Protein AF-A0A6A6DPP9-F1 (afdb_monomer_lite)

Secondary structure (DSSP, 8-state):
--HHHHHHHHHHHHHHHHHSS---TTHHHHHHHHHHHHHHHHHHHHHHHHHHHHTSTT--HHHHHHHHHHHHHHHHHHT-HHHHHHHHHHHHHHHHHHTT-

Foldseek 3Di:
DQLLLVLLVVLLVLLVVVVPDDDDPPVVVVVVVVSVVSSVVSNVRSVVSVVVLVPDPPRDLVSLLSSLVSQLSNCVSVVNNVVNVVSVVVNVVSVVVVVVD

Radius of gyration: 15.42 Å; chains: 1; bounding box: 46×24×43 Å

pLDDT: mean 87.7, std 13.45, range [53.59, 98.06]

Structure (mmCIF, N/CA/C/O backbone):
data_AF-A0A6A6DPP9-F1
#
_entry.id   AF-A0A6A6DPP9-F1
#
loop_
_atom_site.group_PDB
_atom_site.id
_atom_site.type_symbol
_atom_site.label_atom_id
_atom_site.label_alt_id
_atom_site.label_comp_id
_atom_site.label_asym_id
_atom_site.label_entity_id
_atom_site.label_seq_id
_atom_site.pdbx_PDB_ins_code
_atom_site.Cartn_x
_atom_site.Cartn_y
_atom_site.Cartn_z
_atom_site.occupancy
_atom_site.B_iso_or_equiv
_atom_site.auth_seq_id
_atom_site.auth_comp_id
_atom_site.auth_asym_id
_atom_site.auth_atom_id
_atom_site.pdbx_PDB_model_num
ATOM 1 N N . SER A 1 1 ? -0.470 14.959 8.272 1.00 61.34 1 SER A N 1
ATOM 2 C CA . SER A 1 1 ? -0.306 14.145 7.051 1.00 61.34 1 SER A CA 1
ATOM 3 C C . SER A 1 1 ? -0.161 12.687 7.432 1.00 61.34 1 SER A C 1
ATOM 5 O O . SER A 1 1 ? 0.651 12.398 8.299 1.00 61.34 1 SER A O 1
ATOM 7 N N . GLU A 1 2 ? -0.937 11.787 6.827 1.00 90.50 2 GLU A N 1
ATOM 8 C CA . GLU A 1 2 ? -0.888 10.344 7.114 1.00 90.50 2 GLU A CA 1
ATOM 9 C C . GLU A 1 2 ? 0.302 9.685 6.402 1.00 90.50 2 GLU A C 1
ATOM 11 O O . GLU A 1 2 ? 0.470 9.823 5.186 1.00 90.50 2 GLU A O 1
ATOM 16 N N . LEU A 1 3 ? 1.155 8.982 7.157 1.00 94.19 3 LEU A N 1
ATOM 17 C CA . LEU A 1 3 ? 2.416 8.438 6.636 1.00 94.19 3 LEU A CA 1
ATOM 18 C C . LEU A 1 3 ? 2.178 7.404 5.530 1.00 94.19 3 LEU A C 1
ATOM 20 O O . LEU A 1 3 ? 2.856 7.449 4.505 1.00 94.19 3 LEU A O 1
ATOM 24 N N . CYS A 1 4 ? 1.200 6.511 5.694 1.00 95.38 4 CYS A N 1
ATOM 25 C CA . CYS A 1 4 ? 0.869 5.497 4.689 1.00 95.38 4 CYS A CA 1
ATOM 26 C C . CYS A 1 4 ? 0.556 6.118 3.319 1.00 95.38 4 CYS A C 1
ATOM 28 O O . CYS A 1 4 ? 1.135 5.714 2.310 1.00 95.38 4 CYS A O 1
ATOM 30 N N . VAL A 1 5 ? -0.268 7.167 3.305 1.00 96.75 5 VAL A N 1
ATOM 31 C CA . VAL A 1 5 ? -0.646 7.908 2.097 1.00 96.75 5 VAL A CA 1
ATOM 32 C C . VAL A 1 5 ? 0.575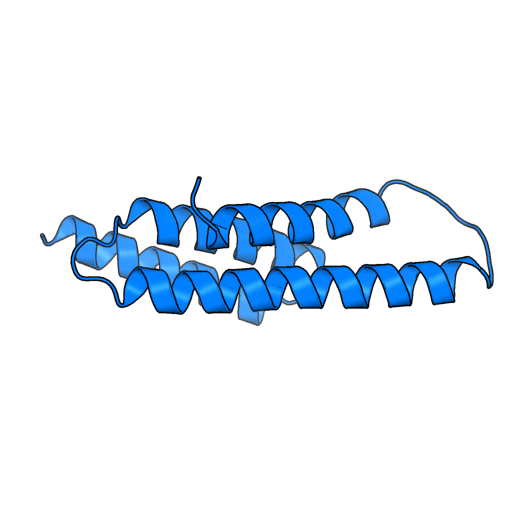 8.578 1.470 1.00 96.75 5 VAL A C 1
ATOM 34 O O . VAL A 1 5 ? 0.777 8.497 0.260 1.00 96.75 5 VAL A O 1
ATOM 37 N N . TRP A 1 6 ? 1.433 9.197 2.284 1.00 97.00 6 TRP A N 1
ATOM 38 C CA . TRP A 1 6 ? 2.618 9.901 1.790 1.00 97.00 6 TRP A CA 1
ATOM 39 C C . TRP A 1 6 ? 3.623 8.958 1.116 1.00 97.00 6 TRP A C 1
ATOM 41 O O . TRP A 1 6 ? 4.084 9.214 0.002 1.00 97.00 6 TRP A O 1
ATOM 51 N N . TYR A 1 7 ? 3.916 7.821 1.750 1.00 97.81 7 TYR A N 1
ATOM 52 C CA . TYR A 1 7 ? 4.792 6.800 1.176 1.00 97.81 7 TYR A CA 1
ATOM 53 C C . TYR A 1 7 ? 4.200 6.182 -0.103 1.00 97.81 7 TYR A C 1
ATOM 55 O O . TYR A 1 7 ? 4.935 5.964 -1.069 1.00 97.81 7 TYR A O 1
ATOM 63 N N . ALA A 1 8 ? 2.882 5.958 -0.152 1.00 97.38 8 ALA A N 1
ATOM 64 C CA . ALA A 1 8 ? 2.209 5.450 -1.346 1.00 97.38 8 ALA A CA 1
ATOM 65 C C . ALA A 1 8 ? 2.279 6.451 -2.513 1.00 97.38 8 ALA A C 1
ATOM 67 O O . ALA A 1 8 ? 2.597 6.065 -3.636 1.00 97.38 8 ALA A O 1
ATOM 68 N N . LEU A 1 9 ? 2.074 7.746 -2.251 1.00 96.38 9 LEU A N 1
ATOM 69 C CA . LEU A 1 9 ? 2.205 8.801 -3.262 1.00 96.38 9 LEU A CA 1
ATOM 70 C C . LEU A 1 9 ? 3.616 8.873 -3.853 1.00 96.38 9 LEU A C 1
ATOM 72 O O . LEU A 1 9 ? 3.769 9.015 -5.066 1.00 96.38 9 LEU A O 1
ATOM 76 N N . ILE A 1 10 ? 4.654 8.732 -3.024 1.00 95.19 10 ILE A N 1
ATOM 77 C CA . ILE A 1 10 ? 6.038 8.697 -3.515 1.00 95.19 1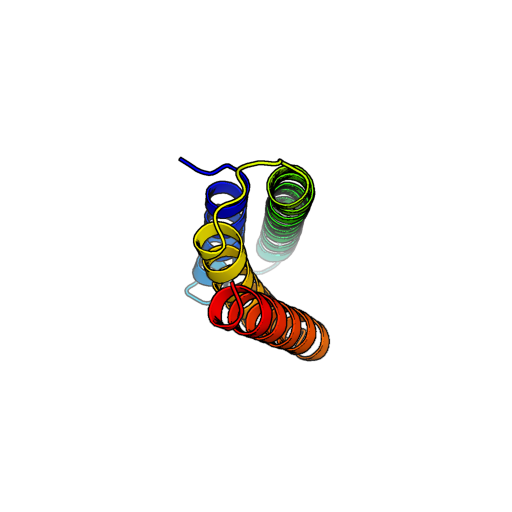0 ILE A CA 1
ATOM 78 C C . ILE A 1 10 ? 6.258 7.484 -4.411 1.00 95.19 10 ILE A C 1
ATOM 80 O O . ILE A 1 10 ? 6.792 7.636 -5.510 1.00 95.19 10 ILE A O 1
ATOM 84 N N . ALA A 1 11 ? 5.826 6.297 -3.975 1.00 94.88 11 ALA A N 1
ATOM 85 C CA . ALA A 1 11 ? 5.931 5.081 -4.776 1.00 94.88 11 ALA A CA 1
ATOM 86 C C . ALA A 1 11 ? 5.227 5.246 -6.134 1.00 94.88 11 ALA A C 1
ATOM 88 O O . ALA A 1 11 ? 5.822 4.967 -7.175 1.00 94.88 11 ALA A O 1
ATOM 89 N N . LEU A 1 12 ? 4.009 5.793 -6.143 1.00 94.31 12 LEU A N 1
ATOM 90 C CA . LEU A 1 12 ? 3.272 6.090 -7.370 1.00 94.31 12 LEU A CA 1
ATOM 91 C C . LEU A 1 12 ? 4.030 7.079 -8.273 1.00 94.31 12 LEU A C 1
ATOM 93 O O . LEU A 1 12 ? 4.133 6.860 -9.480 1.00 94.31 12 LEU A O 1
ATOM 97 N N . GLY A 1 13 ? 4.632 8.122 -7.697 1.00 91.81 13 GLY A N 1
ATOM 98 C CA . GLY A 1 13 ? 5.454 9.092 -8.425 1.00 91.81 13 GLY A CA 1
ATOM 99 C C . GLY A 1 13 ? 6.680 8.480 -9.115 1.00 91.81 13 GLY A C 1
ATOM 100 O O . GLY A 1 13 ? 7.091 8.954 -10.176 1.00 91.81 13 GLY A O 1
ATOM 101 N N . TYR A 1 14 ? 7.253 7.405 -8.565 1.00 88.38 14 TYR A N 1
ATOM 102 C CA . TYR A 1 14 ? 8.327 6.663 -9.234 1.00 88.38 14 TYR A CA 1
ATOM 103 C C . TYR A 1 14 ? 7.831 5.859 -10.450 1.00 88.38 14 TYR A C 1
ATOM 105 O O . TYR A 1 14 ? 8.614 5.674 -11.380 1.00 88.38 14 TYR A O 1
ATOM 113 N N . LEU A 1 15 ? 6.557 5.437 -10.500 1.00 84.62 15 LEU A N 1
ATOM 114 C CA . LEU A 1 15 ? 5.969 4.731 -11.659 1.00 84.62 15 LEU A CA 1
ATOM 115 C C . LEU A 1 15 ? 5.533 5.662 -12.781 1.00 84.62 15 LEU A C 1
ATOM 117 O O . LEU A 1 15 ? 5.651 5.326 -13.957 1.00 84.62 15 LEU A O 1
ATOM 121 N N . THR A 1 16 ? 4.994 6.830 -12.449 1.00 78.38 16 THR A N 1
ATOM 122 C CA . THR A 1 16 ? 4.501 7.759 -13.476 1.00 78.38 16 THR A CA 1
ATOM 123 C C . THR A 1 16 ? 5.653 8.398 -14.252 1.00 78.38 16 THR A C 1
ATOM 125 O O . THR A 1 16 ? 5.550 8.615 -15.460 1.00 78.38 16 THR A O 1
ATOM 128 N N . LYS A 1 17 ? 6.799 8.603 -13.589 1.00 68.94 17 LYS A N 1
ATOM 129 C CA . LYS A 1 17 ? 8.035 9.119 -14.198 1.00 68.94 17 LYS A CA 1
ATOM 130 C C . LYS A 1 17 ? 8.783 8.103 -15.069 1.00 68.94 17 LYS A C 1
ATOM 132 O O . LYS A 1 17 ? 9.668 8.507 -15.817 1.00 68.94 17 LYS A O 1
ATOM 137 N N . THR A 1 18 ? 8.500 6.801 -14.973 1.00 59.06 18 THR A N 1
ATOM 138 C CA . THR A 1 18 ? 9.182 5.781 -15.796 1.00 59.06 18 THR A CA 1
ATOM 139 C C . THR A 1 18 ? 8.513 5.554 -17.148 1.00 59.06 18 THR A C 1
ATOM 141 O O . THR A 1 18 ? 9.215 5.226 -18.098 1.00 59.06 18 THR A O 1
ATOM 144 N N . LYS A 1 19 ? 7.199 5.782 -17.279 1.00 54.34 19 LYS A N 1
ATOM 145 C CA . LYS A 1 19 ? 6.483 5.633 -18.564 1.00 54.34 19 LYS A CA 1
ATOM 146 C C . LYS A 1 19 ? 6.631 6.830 -19.514 1.00 54.34 19 LYS A C 1
ATOM 148 O O . LYS A 1 19 ? 6.367 6.685 -20.700 1.00 54.34 19 LYS A O 1
ATOM 153 N N . THR A 1 20 ? 7.061 7.993 -19.022 1.00 54.12 20 THR A N 1
ATOM 154 C CA . THR A 1 20 ? 7.027 9.267 -19.770 1.00 54.12 20 THR A CA 1
ATOM 155 C C . THR A 1 20 ? 8.360 9.722 -20.375 1.00 54.12 20 THR A C 1
ATOM 157 O O . THR A 1 20 ? 8.387 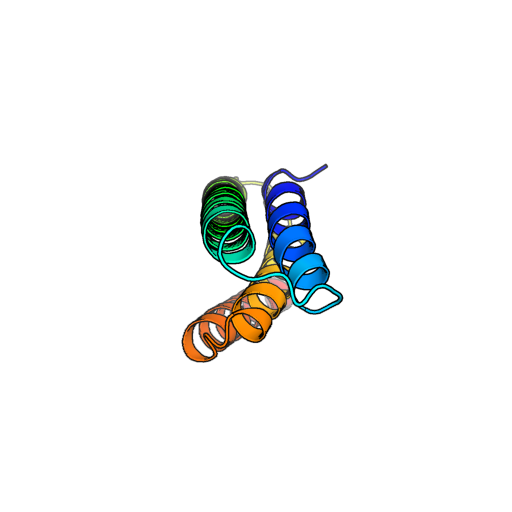10.749 -21.045 1.00 54.12 20 THR A O 1
ATOM 160 N N . GLY A 1 21 ? 9.464 8.974 -20.247 1.00 53.59 21 GLY A N 1
ATOM 161 C CA . GLY A 1 21 ? 10.666 9.326 -21.008 1.00 53.59 21 GLY A CA 1
ATOM 162 C C . GLY A 1 21 ? 11.926 8.513 -20.728 1.00 53.59 21 GLY A C 1
ATOM 163 O O . GLY A 1 21 ? 12.449 8.520 -19.616 1.00 53.59 21 GLY A O 1
ATOM 164 N N . SER A 1 22 ? 12.458 7.915 -21.800 1.00 55.38 22 SER A N 1
ATOM 165 C CA . SER A 1 22 ? 13.867 7.973 -22.237 1.00 55.38 22 SER A CA 1
ATOM 166 C C . SER A 1 22 ? 14.431 6.608 -22.653 1.00 55.38 22 SER A C 1
ATOM 168 O O . SER A 1 22 ? 14.812 5.778 -21.830 1.00 55.38 22 SER A O 1
ATOM 170 N N . LEU A 1 23 ? 14.529 6.438 -23.974 1.00 55.88 23 LEU A N 1
ATOM 171 C CA . LEU A 1 23 ? 15.390 5.487 -24.673 1.00 55.88 23 LEU A CA 1
ATOM 172 C C . LEU A 1 23 ? 16.859 5.888 -24.442 1.00 55.88 23 LEU A C 1
ATOM 174 O O . LEU A 1 23 ? 17.356 6.764 -25.147 1.00 55.88 23 LEU A O 1
ATOM 178 N N . LYS A 1 24 ? 17.552 5.317 -23.447 1.00 55.66 24 LYS A N 1
ATOM 179 C CA . LYS A 1 24 ? 19.028 5.379 -23.356 1.00 55.66 24 LYS A CA 1
ATOM 180 C C . LYS A 1 24 ? 19.607 4.089 -22.781 1.00 55.66 24 LYS A C 1
ATOM 182 O O . LYS A 1 24 ? 19.549 3.860 -21.577 1.00 55.66 24 LYS A O 1
ATOM 187 N N . ASP A 1 25 ? 20.178 3.279 -23.662 1.00 55.62 25 ASP A N 1
ATOM 188 C CA . ASP A 1 25 ? 20.740 1.950 -23.423 1.00 55.62 25 ASP A CA 1
ATOM 189 C C . ASP A 1 25 ? 21.792 1.872 -22.299 1.00 55.62 25 ASP A C 1
ATOM 191 O O . ASP A 1 25 ? 22.482 2.841 -21.974 1.00 55.62 25 ASP A O 1
ATOM 195 N N . ALA A 1 26 ? 21.872 0.682 -21.686 1.00 56.53 26 ALA A N 1
ATOM 196 C CA . ALA A 1 26 ? 22.751 0.226 -20.594 1.00 56.53 26 ALA A CA 1
ATOM 197 C C . ALA A 1 26 ? 22.712 1.023 -19.269 1.00 56.53 26 ALA A C 1
ATOM 199 O O . ALA A 1 26 ? 22.482 0.440 -18.207 1.00 56.53 26 ALA A O 1
ATOM 200 N N . ARG A 1 27 ? 22.854 2.355 -19.297 1.00 58.06 27 ARG A N 1
ATOM 201 C CA . ARG A 1 27 ? 22.716 3.231 -18.116 1.00 58.06 27 ARG A CA 1
ATOM 202 C C . ARG A 1 27 ? 21.254 3.293 -17.633 1.00 58.06 27 ARG A C 1
ATOM 204 O O . ARG A 1 27 ? 21.008 3.490 -16.445 1.00 58.06 27 ARG A O 1
ATOM 211 N N . SER A 1 28 ? 20.298 3.032 -18.534 1.00 63.00 28 SER A N 1
ATOM 212 C CA . SER A 1 28 ? 18.875 2.809 -18.228 1.00 63.00 28 SER A CA 1
ATOM 213 C C . SER A 1 28 ? 18.647 1.650 -17.258 1.00 63.00 28 SER A C 1
ATOM 215 O O . SER A 1 28 ? 17.897 1.824 -16.305 1.00 63.00 28 SER A O 1
ATOM 217 N N . GLY A 1 29 ? 19.314 0.503 -17.435 1.00 66.69 29 GLY A N 1
ATOM 218 C CA . GLY A 1 29 ? 19.032 -0.705 -16.648 1.00 66.69 29 GLY A CA 1
ATOM 219 C C . GLY A 1 29 ? 19.311 -0.527 -15.153 1.00 66.69 29 GLY A C 1
ATOM 220 O O . GLY A 1 29 ? 18.461 -0.824 -14.316 1.00 66.69 29 GLY A O 1
ATOM 221 N N . PHE A 1 30 ? 20.462 0.053 -14.804 1.00 68.50 30 PHE A N 1
ATOM 222 C CA . PHE A 1 30 ? 20.814 0.355 -13.411 1.00 68.50 30 PHE A CA 1
ATOM 223 C C . PHE A 1 30 ? 19.909 1.438 -12.795 1.00 68.50 30 PHE A C 1
ATOM 225 O O . PHE A 1 30 ? 19.495 1.349 -11.635 1.00 68.50 30 PHE A O 1
ATOM 232 N N . VAL A 1 31 ? 19.546 2.460 -13.577 1.00 69.56 31 VAL A N 1
ATOM 233 C CA . VAL A 1 31 ? 18.617 3.514 -13.139 1.00 69.56 31 VAL A CA 1
ATOM 234 C C . VAL A 1 31 ? 17.196 2.962 -12.967 1.00 69.56 31 VAL A C 1
ATOM 236 O O . VAL A 1 31 ? 16.509 3.329 -12.020 1.00 69.56 31 VAL A O 1
ATOM 239 N N . ALA A 1 32 ? 16.754 2.049 -13.827 1.00 74.81 32 ALA A N 1
ATOM 240 C CA . ALA A 1 32 ? 15.468 1.370 -13.716 1.00 74.81 32 ALA A CA 1
ATOM 241 C C . ALA A 1 32 ? 15.428 0.452 -12.486 1.00 74.81 32 ALA A C 1
ATOM 243 O O . ALA A 1 32 ? 14.482 0.531 -11.705 1.00 74.81 32 ALA A O 1
ATOM 244 N N . ALA A 1 33 ? 16.483 -0.334 -12.249 1.00 78.75 33 ALA A N 1
ATOM 245 C CA . ALA A 1 33 ? 16.598 -1.202 -11.078 1.00 78.75 33 ALA A CA 1
ATOM 246 C C . ALA A 1 33 ? 16.636 -0.407 -9.760 1.00 78.75 33 ALA A C 1
ATOM 248 O O . ALA A 1 33 ? 15.952 -0.755 -8.796 1.00 78.75 33 ALA A O 1
ATOM 249 N N . SER A 1 34 ? 17.385 0.701 -9.708 1.00 82.88 34 SER A N 1
ATOM 250 C CA . SER A 1 34 ? 17.420 1.566 -8.519 1.00 82.88 34 SER A CA 1
ATOM 251 C C . SER A 1 34 ? 16.078 2.265 -8.274 1.00 82.88 34 SER A C 1
ATOM 253 O O . SER A 1 34 ? 15.596 2.262 -7.142 1.00 82.88 34 SER A O 1
ATOM 255 N N . LYS A 1 35 ? 15.407 2.767 -9.323 1.00 84.38 35 LYS A N 1
ATOM 256 C CA . LYS A 1 35 ? 14.032 3.293 -9.230 1.00 84.38 35 LYS A CA 1
ATOM 257 C C . LYS A 1 35 ? 13.046 2.232 -8.743 1.00 84.38 35 LYS A C 1
ATOM 259 O O . LYS A 1 35 ? 12.212 2.540 -7.897 1.00 84.38 35 LYS A O 1
ATOM 264 N N . GLN A 1 36 ? 13.159 0.991 -9.218 1.00 87.25 36 GLN A N 1
ATOM 265 C CA . GLN A 1 36 ? 12.318 -0.120 -8.773 1.00 87.25 36 GLN A CA 1
ATOM 266 C C . GLN A 1 36 ? 12.556 -0.458 -7.296 1.00 87.25 36 GLN A C 1
ATOM 268 O O . GLN A 1 36 ? 11.598 -0.650 -6.550 1.00 87.25 36 GLN A O 1
ATOM 273 N N . LYS A 1 37 ? 13.812 -0.465 -6.836 1.00 90.88 37 LYS A N 1
ATOM 274 C CA . LYS A 1 37 ? 14.140 -0.665 -5.417 1.00 90.88 37 LYS A CA 1
ATOM 275 C C . LYS A 1 37 ? 13.536 0.434 -4.542 1.00 90.88 37 LYS A C 1
ATOM 277 O O . LYS A 1 37 ? 12.919 0.133 -3.523 1.00 90.88 37 LYS A O 1
ATOM 282 N N . THR A 1 38 ? 13.677 1.693 -4.952 1.00 92.31 38 THR A N 1
ATOM 283 C CA . THR A 1 38 ? 13.115 2.841 -4.227 1.00 92.31 38 THR A CA 1
ATOM 284 C C . THR A 1 38 ? 11.588 2.800 -4.206 1.00 92.31 38 THR A C 1
ATOM 286 O O . THR A 1 38 ? 10.980 3.000 -3.157 1.00 92.31 38 THR A O 1
ATOM 289 N N . LEU A 1 39 ? 10.959 2.453 -5.330 1.00 93.94 39 LEU A N 1
ATOM 290 C CA . LEU A 1 39 ? 9.522 2.213 -5.405 1.00 93.94 39 LEU A CA 1
ATOM 291 C C . LEU A 1 39 ? 9.063 1.164 -4.388 1.00 93.94 39 LEU A C 1
ATOM 293 O O . LEU A 1 39 ? 8.171 1.444 -3.591 1.00 93.94 39 LEU A O 1
ATOM 297 N N . LEU A 1 40 ? 9.672 -0.025 -4.406 1.00 95.00 40 LEU A N 1
ATOM 298 C CA . LEU A 1 40 ? 9.284 -1.122 -3.518 1.00 95.00 40 LEU A CA 1
ATOM 299 C C . LEU A 1 40 ? 9.513 -0.754 -2.051 1.00 95.00 40 LEU A C 1
ATOM 301 O O . LEU A 1 40 ? 8.700 -1.094 -1.195 1.00 95.00 40 LEU A O 1
ATOM 305 N N . PHE A 1 41 ? 10.581 -0.010 -1.761 1.00 96.94 41 PHE A N 1
ATOM 306 C CA . PHE A 1 41 ? 10.842 0.511 -0.426 1.00 96.94 41 PHE A CA 1
ATOM 307 C C . PHE A 1 41 ? 9.700 1.407 0.071 1.00 96.94 41 PHE A C 1
ATOM 309 O O . PHE A 1 41 ? 9.169 1.173 1.160 1.00 96.94 41 PHE A O 1
ATOM 316 N N . HIS A 1 42 ? 9.291 2.405 -0.719 1.00 97.56 42 HIS A N 1
ATOM 317 C CA . HIS A 1 42 ? 8.211 3.307 -0.320 1.00 97.56 42 HIS A CA 1
ATOM 318 C C . HIS A 1 42 ? 6.851 2.596 -0.286 1.00 97.56 42 HIS A C 1
ATOM 320 O O . HIS A 1 42 ? 6.093 2.804 0.656 1.00 97.56 42 HIS A O 1
ATOM 326 N N . TYR A 1 43 ? 6.573 1.688 -1.224 1.00 97.38 43 TYR A N 1
ATOM 327 C CA . TYR A 1 43 ? 5.362 0.864 -1.205 1.00 97.38 43 TYR A CA 1
ATOM 328 C C . TYR A 1 43 ? 5.261 0.025 0.079 1.00 97.38 43 TYR A C 1
ATOM 330 O O . TYR A 1 43 ? 4.265 0.096 0.796 1.00 97.38 43 TYR A O 1
ATOM 338 N N . ASN A 1 44 ? 6.324 -0.695 0.446 1.00 97.44 44 ASN A N 1
ATOM 339 C CA . ASN A 1 44 ? 6.331 -1.519 1.657 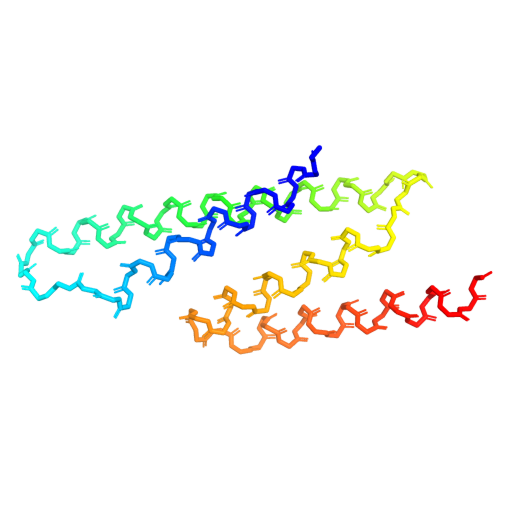1.00 97.44 44 ASN A CA 1
ATOM 340 C C . ASN A 1 44 ? 6.217 -0.677 2.936 1.00 97.44 44 ASN A C 1
ATOM 342 O O . ASN A 1 44 ? 5.556 -1.083 3.892 1.00 97.44 44 ASN A O 1
ATOM 346 N N . LYS A 1 45 ? 6.825 0.518 2.965 1.00 98.06 45 LYS A N 1
ATOM 347 C CA . LYS A 1 45 ? 6.625 1.476 4.064 1.00 98.06 45 LYS A CA 1
ATOM 348 C C . LYS A 1 45 ? 5.168 1.915 4.159 1.00 98.06 45 LYS A C 1
ATOM 350 O O . LYS A 1 45 ? 4.637 1.943 5.266 1.00 98.06 45 LYS A O 1
ATOM 355 N N . ALA A 1 46 ? 4.523 2.208 3.032 1.00 98.06 46 ALA A N 1
ATOM 356 C CA . ALA A 1 46 ? 3.117 2.589 3.001 1.00 98.06 46 ALA A CA 1
ATOM 357 C C . ALA A 1 46 ? 2.216 1.494 3.584 1.00 98.06 46 ALA A C 1
ATOM 359 O O . ALA A 1 46 ? 1.412 1.783 4.467 1.00 98.06 46 ALA A O 1
ATOM 360 N N . VAL A 1 47 ? 2.412 0.239 3.160 1.00 96.69 47 VAL A N 1
ATOM 361 C CA . VAL A 1 47 ? 1.681 -0.922 3.695 1.00 96.69 47 VAL A CA 1
ATOM 362 C C . VAL A 1 47 ? 1.909 -1.061 5.199 1.00 96.69 47 VAL A C 1
ATOM 364 O O . VAL A 1 47 ? 0.948 -1.165 5.955 1.00 96.69 47 VAL A O 1
ATOM 367 N N . LYS A 1 48 ? 3.166 -0.987 5.659 1.00 97.56 48 LYS A N 1
ATOM 368 C CA . LYS A 1 48 ? 3.495 -1.073 7.089 1.00 97.56 48 LYS A CA 1
ATOM 369 C C . LYS A 1 48 ? 2.762 -0.006 7.910 1.00 97.56 48 LYS A C 1
ATOM 371 O O . LYS A 1 48 ? 2.172 -0.330 8.937 1.00 97.56 48 LYS A O 1
ATOM 376 N N . PHE A 1 49 ? 2.810 1.252 7.470 1.00 97.25 49 PHE A N 1
ATOM 377 C CA . PHE A 1 49 ? 2.135 2.343 8.174 1.00 97.25 49 PHE A CA 1
ATOM 378 C C . PHE A 1 49 ? 0.614 2.208 8.124 1.00 97.25 49 PHE A C 1
ATOM 380 O O . PHE A 1 49 ? -0.039 2.548 9.102 1.00 97.25 49 PHE A O 1
ATOM 387 N N . LEU A 1 50 ? 0.045 1.684 7.034 1.00 96.06 50 LEU A N 1
ATOM 388 C CA . LEU A 1 50 ? -1.394 1.450 6.948 1.00 96.06 50 LEU A CA 1
ATOM 389 C C . LEU A 1 50 ? -1.843 0.380 7.948 1.00 96.06 50 LEU A C 1
ATOM 391 O O . LEU A 1 50 ? -2.804 0.600 8.672 1.00 96.06 50 LEU A O 1
ATOM 395 N N . VAL A 1 51 ? -1.131 -0.749 8.020 1.00 95.19 51 VAL A N 1
ATOM 396 C CA . VAL A 1 51 ? -1.436 -1.831 8.974 1.00 95.19 51 VAL A CA 1
ATOM 397 C C . VAL A 1 51 ? -1.384 -1.318 10.412 1.00 95.19 51 VAL A C 1
ATOM 399 O O . VAL A 1 51 ? -2.291 -1.589 11.197 1.00 95.19 51 VAL A O 1
ATOM 402 N N . GLN A 1 52 ? -0.359 -0.529 10.745 1.00 95.00 52 GLN A N 1
ATOM 403 C CA . GLN A 1 52 ? -0.273 0.121 12.049 1.00 95.00 52 GLN A CA 1
ATOM 404 C C . GLN A 1 52 ? -1.479 1.039 12.292 1.00 95.00 52 GLN A C 1
ATOM 406 O O . GLN A 1 52 ? -2.123 0.922 13.327 1.00 95.00 52 GLN A O 1
ATOM 411 N N . ARG A 1 53 ? -1.822 1.892 11.319 1.00 92.81 53 ARG A N 1
ATOM 412 C CA . ARG A 1 53 ? -2.904 2.876 11.439 1.00 92.81 53 ARG A CA 1
ATOM 413 C C . ARG A 1 53 ? -4.283 2.233 11.595 1.00 92.81 53 ARG A C 1
ATOM 415 O O . ARG A 1 53 ? -5.073 2.709 12.396 1.00 92.81 53 ARG A O 1
ATOM 422 N N . ILE A 1 54 ? -4.561 1.143 10.875 1.00 91.06 54 ILE A N 1
ATOM 423 C CA . ILE A 1 54 ? -5.815 0.371 10.990 1.00 91.06 54 ILE A CA 1
ATOM 424 C C . ILE A 1 54 ? -5.939 -0.305 12.364 1.00 91.06 54 ILE A C 1
ATOM 426 O O . ILE A 1 54 ? -7.045 -0.562 12.826 1.00 91.06 54 ILE A O 1
ATOM 430 N N . SER A 1 55 ? -4.816 -0.581 13.030 1.00 92.12 55 SER A N 1
ATOM 431 C CA . SER A 1 55 ? -4.809 -1.203 14.360 1.00 92.12 55 SER A CA 1
ATOM 432 C C . SER A 1 55 ? -5.079 -0.201 15.493 1.00 92.12 55 SER A C 1
ATOM 434 O O . SER A 1 55 ? -5.186 -0.600 16.651 1.00 92.12 55 SER A O 1
ATOM 436 N N . GLU A 1 56 ? -5.157 1.097 15.192 1.00 93.38 56 GLU A N 1
ATOM 437 C CA . GLU A 1 56 ? -5.428 2.144 16.177 1.00 93.38 56 GLU A CA 1
ATOM 438 C C . GLU A 1 56 ? -6.931 2.291 16.446 1.00 93.38 56 GLU A C 1
ATOM 440 O O . GLU A 1 56 ? -7.755 2.208 15.537 1.00 93.38 56 GLU A O 1
ATOM 445 N N . LEU A 1 57 ? -7.286 2.603 17.698 1.00 87.19 57 LEU A N 1
ATOM 446 C CA . LEU A 1 57 ? -8.680 2.757 18.137 1.00 87.19 57 LEU A CA 1
ATOM 447 C C . LEU A 1 57 ? -9.445 3.846 17.360 1.00 87.19 57 LEU A C 1
ATOM 449 O O . LEU A 1 57 ? -10.642 3.717 17.130 1.00 87.19 57 LEU A O 1
ATOM 453 N N . PHE A 1 58 ? -8.749 4.906 16.943 1.00 87.38 58 PHE A N 1
ATOM 454 C CA . PHE A 1 58 ? -9.315 6.060 16.234 1.00 87.38 58 PHE A CA 1
ATOM 455 C C . PHE A 1 58 ? -8.886 6.088 14.762 1.00 87.38 58 PHE A C 1
ATOM 457 O O . PHE A 1 58 ? -8.421 7.102 14.229 1.00 87.38 58 PHE A O 1
ATOM 464 N N . TYR A 1 59 ? -8.978 4.935 14.109 1.00 89.06 59 TYR A N 1
ATOM 465 C CA . TYR A 1 59 ? -8.744 4.807 12.680 1.00 89.06 59 TYR A CA 1
ATOM 466 C C . TYR A 1 59 ? -9.893 5.437 11.874 1.00 89.06 59 TYR A C 1
ATOM 468 O O . TYR A 1 59 ? -11.060 5.095 12.056 1.00 89.06 59 TYR A O 1
ATOM 476 N N . SER A 1 60 ? -9.550 6.343 10.955 1.00 92.19 60 SER A N 1
ATOM 477 C CA . SER A 1 60 ? -10.496 6.928 9.999 1.00 92.19 60 SER A CA 1
ATOM 478 C C . SER A 1 60 ? -10.563 6.046 8.738 1.00 92.19 60 SER A C 1
ATOM 480 O O . SER A 1 60 ? -9.528 5.835 8.092 1.00 92.19 60 SER A O 1
ATOM 482 N N . PRO A 1 61 ? -11.749 5.528 8.359 1.00 92.81 61 PRO A N 1
ATOM 483 C CA . PRO A 1 61 ? -11.934 4.696 7.166 1.00 92.81 61 PRO A CA 1
ATOM 484 C C . PRO A 1 61 ? -11.405 5.332 5.878 1.00 92.81 61 PRO A C 1
ATOM 486 O O . PRO A 1 61 ? -10.878 4.633 5.010 1.00 92.81 61 PRO A O 1
ATOM 489 N N . GLU A 1 62 ? -11.487 6.658 5.770 1.00 94.44 62 GLU A N 1
ATOM 490 C CA . GLU A 1 62 ? -10.996 7.449 4.644 1.00 94.44 62 GLU A CA 1
ATOM 491 C C . GLU A 1 62 ? -9.512 7.179 4.360 1.00 94.44 62 GLU A C 1
ATOM 493 O O . GLU A 1 62 ? -9.107 7.109 3.199 1.00 94.44 62 GLU A O 1
ATOM 498 N N . ILE A 1 63 ? -8.699 6.950 5.397 1.00 94.88 63 ILE A N 1
ATOM 499 C CA . ILE A 1 63 ? -7.259 6.692 5.260 1.00 94.88 63 ILE A CA 1
ATOM 500 C C . ILE A 1 63 ? -7.006 5.374 4.525 1.00 94.88 63 ILE A C 1
ATOM 502 O O . ILE A 1 63 ? -6.168 5.317 3.616 1.00 94.88 63 ILE A O 1
ATOM 506 N N . GLY A 1 64 ? -7.721 4.306 4.884 1.00 95.12 64 GLY A N 1
ATOM 507 C CA . GLY A 1 64 ? -7.588 3.029 4.184 1.00 95.12 64 GLY A CA 1
ATOM 508 C C . GLY A 1 64 ? -8.201 3.065 2.799 1.00 95.12 64 GLY A C 1
ATOM 509 O O . GLY A 1 64 ? -7.624 2.466 1.900 1.00 95.12 64 GLY A O 1
ATOM 510 N N . LEU A 1 65 ? -9.285 3.814 2.580 1.00 96.50 65 LEU A N 1
ATOM 511 C CA . LEU A 1 65 ? -9.857 3.983 1.241 1.00 96.50 65 LEU A CA 1
ATOM 512 C C . LEU A 1 65 ? -8.893 4.707 0.295 1.00 96.50 65 LEU A C 1
ATOM 514 O O . LEU A 1 65 ? -8.635 4.220 -0.806 1.00 96.50 65 LEU A O 1
ATOM 518 N N . ILE A 1 66 ? -8.292 5.814 0.740 1.00 97.06 66 ILE A N 1
ATOM 519 C CA . ILE A 1 66 ? -7.260 6.526 -0.027 1.00 97.06 66 ILE A CA 1
ATOM 520 C C . ILE A 1 66 ? -6.066 5.602 -0.293 1.00 97.06 66 ILE A C 1
ATOM 522 O O . ILE A 1 66 ? -5.564 5.544 -1.416 1.00 97.06 66 ILE A O 1
ATOM 526 N N . SER A 1 67 ? -5.634 4.834 0.711 1.00 97.12 67 SER A N 1
ATOM 527 C CA . SER A 1 67 ? -4.531 3.883 0.545 1.00 97.12 67 SER A CA 1
ATOM 528 C C . SER A 1 67 ? -4.867 2.775 -0.460 1.00 97.12 67 SER A C 1
ATOM 530 O O . SER A 1 67 ? -4.033 2.469 -1.310 1.00 97.12 67 SER A O 1
ATOM 532 N N . CYS A 1 68 ? -6.090 2.230 -0.437 1.00 97.31 68 CYS A N 1
ATOM 533 C CA . CYS A 1 68 ? -6.553 1.244 -1.416 1.00 97.31 68 CYS A CA 1
ATOM 534 C C . CYS A 1 68 ? -6.492 1.813 -2.837 1.00 97.31 68 CYS A C 1
ATOM 536 O O . CYS A 1 68 ? -5.927 1.171 -3.715 1.00 97.31 68 CYS A O 1
ATOM 538 N N . ILE A 1 69 ? -6.991 3.035 -3.066 1.00 97.69 69 ILE A N 1
ATOM 539 C CA . ILE A 1 69 ? -6.938 3.686 -4.387 1.00 97.69 69 ILE A CA 1
ATOM 540 C C . ILE A 1 69 ? -5.489 3.831 -4.870 1.00 97.69 69 ILE A C 1
ATOM 542 O O . ILE A 1 69 ? -5.176 3.497 -6.013 1.00 97.69 69 ILE A O 1
ATOM 546 N N . LEU A 1 70 ? -4.582 4.290 -4.004 1.00 97.75 70 LEU A N 1
ATOM 547 C CA . LEU A 1 70 ? -3.175 4.458 -4.368 1.00 97.75 70 LEU A CA 1
ATOM 548 C C . LEU A 1 70 ? -2.496 3.119 -4.681 1.00 97.75 70 LEU A C 1
ATOM 550 O O . LEU A 1 70 ? -1.760 3.031 -5.664 1.00 97.75 70 LEU A O 1
ATOM 554 N N . PHE A 1 71 ? -2.755 2.073 -3.893 1.00 97.81 71 PHE A N 1
ATOM 555 C CA . PHE A 1 71 ? -2.205 0.744 -4.154 1.00 97.81 71 PHE A CA 1
ATOM 556 C C . PHE A 1 71 ? -2.776 0.117 -5.423 1.00 97.81 71 PHE A C 1
ATOM 558 O O . PHE A 1 71 ? -2.010 -0.440 -6.202 1.00 97.81 71 PHE A O 1
ATOM 565 N N . ILE A 1 72 ? -4.070 0.290 -5.695 1.00 97.75 72 ILE A N 1
ATOM 566 C CA . ILE A 1 72 ? -4.694 -0.103 -6.963 1.00 97.75 72 ILE A CA 1
ATOM 567 C C . ILE A 1 72 ? -3.942 0.544 -8.134 1.00 97.75 72 ILE A C 1
ATOM 569 O O . ILE A 1 72 ? -3.476 -0.164 -9.024 1.00 97.75 72 ILE A O 1
ATOM 573 N N . CYS A 1 73 ? -3.737 1.865 -8.111 1.00 96.31 73 CYS A N 1
ATOM 574 C CA . CYS A 1 73 ? -2.992 2.577 -9.154 1.00 96.31 73 CYS A CA 1
ATOM 575 C C . CYS A 1 73 ? -1.558 2.048 -9.330 1.00 96.31 73 CYS A C 1
ATOM 577 O O . CYS A 1 73 ? -1.097 1.863 -10.457 1.00 96.31 73 CYS A O 1
ATOM 579 N N . ILE A 1 74 ? -0.847 1.797 -8.227 1.00 95.44 74 ILE A N 1
ATOM 580 C CA . ILE A 1 74 ? 0.519 1.257 -8.243 1.00 95.44 74 ILE A CA 1
ATOM 581 C C . ILE A 1 74 ? 0.544 -0.138 -8.878 1.00 95.44 74 ILE A C 1
ATOM 583 O O . ILE A 1 74 ? 1.346 -0.383 -9.779 1.00 95.44 74 ILE A O 1
ATOM 587 N N . GLU A 1 75 ? -0.338 -1.038 -8.449 1.00 95.38 75 GLU A N 1
ATOM 588 C CA . GLU A 1 75 ? -0.376 -2.418 -8.933 1.00 95.38 75 GLU A CA 1
ATOM 589 C C . GLU A 1 75 ? -0.835 -2.503 -10.396 1.00 95.38 75 GLU A C 1
ATOM 591 O O . GLU A 1 75 ? -0.211 -3.218 -11.181 1.00 95.38 75 GLU A O 1
ATOM 596 N N . PHE A 1 76 ? -1.808 -1.682 -10.815 1.00 93.50 76 PHE A N 1
ATOM 597 C CA . PHE A 1 76 ? -2.177 -1.523 -12.228 1.00 93.50 76 PHE A CA 1
ATOM 598 C C . PHE A 1 76 ? -0.986 -1.083 -13.083 1.00 93.50 76 PHE A C 1
ATOM 600 O O . PHE A 1 76 ? -0.715 -1.655 -14.138 1.00 93.50 76 PHE A O 1
ATOM 607 N N . LEU A 1 77 ? -0.230 -0.079 -12.630 1.00 90.56 77 LEU A N 1
ATOM 608 C CA . LEU A 1 77 ? 0.928 0.420 -13.372 1.00 90.56 77 LEU A CA 1
ATOM 609 C C . LEU A 1 77 ? 2.074 -0.598 -13.450 1.00 90.56 77 LEU A C 1
ATOM 611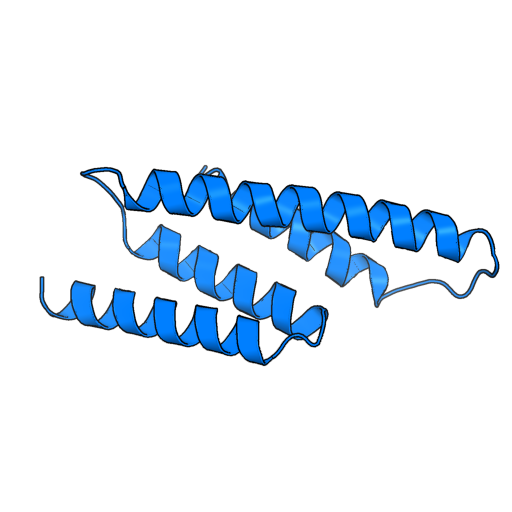 O O . LEU A 1 77 ? 2.829 -0.548 -14.426 1.00 90.56 77 LEU A O 1
ATOM 615 N N . ARG A 1 78 ? 2.180 -1.497 -12.463 1.00 89.88 78 ARG A N 1
ATOM 616 C CA . ARG A 1 78 ? 3.124 -2.626 -12.409 1.00 89.88 78 ARG A CA 1
ATOM 617 C C . ARG A 1 78 ? 2.640 -3.871 -13.166 1.00 89.88 78 ARG A C 1
ATOM 619 O O . ARG A 1 78 ? 3.429 -4.797 -13.322 1.00 89.88 78 ARG A O 1
ATOM 626 N N . GLY A 1 79 ? 1.386 -3.898 -13.625 1.00 91.44 79 GLY A N 1
ATOM 627 C CA . GLY A 1 79 ? 0.776 -5.052 -14.295 1.00 91.44 79 GLY A CA 1
ATOM 628 C C . GLY A 1 79 ? 0.370 -6.191 -13.353 1.00 91.44 79 GLY A C 1
ATOM 629 O O . GLY A 1 79 ? 0.147 -7.305 -13.812 1.00 91.44 79 GLY A O 1
ATOM 630 N N . ASN A 1 80 ? 0.283 -5.935 -12.046 1.00 94.12 80 ASN A N 1
ATOM 631 C CA . ASN A 1 80 ? -0.084 -6.926 -11.035 1.00 94.12 80 ASN A CA 1
ATOM 632 C C . ASN A 1 80 ? -1.579 -6.818 -10.689 1.00 94.12 80 ASN A C 1
ATOM 634 O O . ASN A 1 80 ? -1.970 -6.302 -9.640 1.00 94.12 80 ASN A O 1
ATOM 638 N N . TYR A 1 81 ? -2.427 -7.263 -11.614 1.00 94.62 81 TYR A N 1
ATOM 639 C CA . TYR A 1 81 ? -3.877 -7.085 -11.508 1.00 94.62 81 TYR A CA 1
ATOM 640 C C . TYR A 1 81 ? -4.493 -7.846 -10.330 1.00 94.62 81 TYR A C 1
ATOM 642 O O . TYR A 1 81 ? -5.371 -7.299 -9.669 1.00 94.62 81 TYR A O 1
ATOM 650 N N . ASP A 1 82 ? -4.000 -9.042 -10.001 1.00 97.25 82 ASP A N 1
ATOM 651 C CA . ASP A 1 82 ? -4.512 -9.831 -8.871 1.00 97.25 82 ASP A CA 1
ATOM 652 C C . ASP A 1 82 ? -4.373 -9.071 -7.547 1.00 97.25 82 ASP A C 1
ATOM 654 O O . ASP A 1 82 ? -5.307 -8.992 -6.746 1.00 97.25 82 ASP A O 1
ATOM 658 N N . THR A 1 83 ? -3.221 -8.424 -7.342 1.00 96.25 83 THR A N 1
ATOM 659 C CA . THR A 1 83 ? -2.994 -7.609 -6.142 1.00 96.25 83 THR A CA 1
ATOM 660 C C . THR A 1 83 ? -3.814 -6.316 -6.184 1.00 96.25 83 THR A C 1
ATOM 662 O O . THR A 1 83 ? -4.329 -5.887 -5.152 1.00 96.25 83 THR A O 1
ATOM 665 N N . ALA A 1 84 ? -4.015 -5.716 -7.363 1.00 97.06 84 ALA A N 1
ATOM 666 C CA . ALA A 1 84 ? -4.923 -4.577 -7.511 1.00 97.06 84 ALA A CA 1
ATOM 667 C C . ALA A 1 84 ? -6.366 -4.947 -7.111 1.00 97.06 84 ALA A C 1
ATOM 669 O O . ALA A 1 84 ? -7.006 -4.211 -6.358 1.00 97.06 84 ALA A O 1
ATOM 670 N N . PHE A 1 85 ? -6.859 -6.114 -7.535 1.00 97.69 85 PHE A N 1
ATOM 671 C CA . PHE A 1 85 ? -8.174 -6.622 -7.139 1.00 97.69 85 PHE A CA 1
ATOM 672 C C . PHE A 1 85 ? -8.258 -6.937 -5.641 1.00 97.69 85 PHE A C 1
ATOM 674 O O . PHE A 1 85 ? -9.287 -6.670 -5.021 1.00 97.69 85 PHE A O 1
ATOM 681 N N . ALA A 1 86 ? -7.183 -7.431 -5.022 1.00 97.50 86 ALA A N 1
ATOM 682 C CA . ALA A 1 86 ? -7.139 -7.621 -3.572 1.00 97.50 86 ALA A CA 1
ATOM 683 C C . ALA A 1 86 ? -7.317 -6.293 -2.807 1.00 97.50 86 ALA A C 1
ATOM 685 O O . ALA A 1 86 ? -8.087 -6.227 -1.842 1.00 97.50 86 ALA A O 1
ATOM 686 N N . HIS A 1 87 ? -6.672 -5.214 -3.266 1.00 96.06 87 HIS A N 1
ATOM 687 C CA . HIS A 1 87 ? -6.854 -3.870 -2.697 1.00 96.06 87 HIS A CA 1
ATOM 688 C C . HIS A 1 87 ? -8.260 -3.319 -2.946 1.00 96.06 87 HIS A C 1
ATOM 690 O O . HIS A 1 87 ? -8.852 -2.718 -2.052 1.00 96.06 87 HIS A O 1
ATOM 696 N N . PHE A 1 88 ? -8.832 -3.574 -4.123 1.00 97.50 88 PHE A N 1
ATOM 697 C CA . PHE A 1 88 ? -10.216 -3.213 -4.434 1.00 97.50 88 PHE A CA 1
ATOM 698 C C . PHE A 1 88 ? -11.213 -3.892 -3.485 1.00 97.50 88 PHE A C 1
ATOM 700 O O . PHE A 1 88 ? -12.029 -3.216 -2.860 1.00 97.50 88 PHE A O 1
ATOM 707 N N . ASN A 1 89 ? -11.096 -5.209 -3.301 1.00 97.56 89 ASN A N 1
ATOM 708 C CA . ASN A 1 89 ? -11.952 -5.972 -2.391 1.00 97.56 89 ASN A CA 1
ATOM 709 C C . ASN A 1 89 ? -11.785 -5.521 -0.932 1.00 97.56 89 ASN A C 1
ATOM 711 O O . ASN A 1 89 ? -12.770 -5.396 -0.205 1.00 97.56 89 ASN A O 1
ATOM 715 N N . SER A 1 90 ? -10.555 -5.206 -0.517 1.00 94.88 90 SER A N 1
ATOM 716 C CA . SER A 1 90 ? -10.284 -4.633 0.808 1.00 94.88 90 SER A CA 1
ATOM 717 C C . SER A 1 90 ? -10.992 -3.286 0.997 1.00 94.88 90 SER A C 1
ATOM 719 O O . SER A 1 90 ? -11.617 -3.055 2.032 1.00 94.88 90 SER A O 1
ATOM 721 N N . GLY A 1 91 ? -10.970 -2.421 -0.023 1.00 95.38 91 GLY A N 1
ATOM 722 C CA . GLY A 1 91 ? -11.696 -1.151 -0.023 1.00 95.38 91 GLY A CA 1
ATOM 723 C C . GLY A 1 91 ? -13.213 -1.332 0.078 1.00 95.38 91 GLY A C 1
ATOM 724 O O . GLY A 1 91 ? -13.859 -0.661 0.885 1.00 95.38 91 GLY A O 1
ATOM 725 N N . LEU A 1 92 ? -13.787 -2.283 -0.668 1.00 96.81 92 LEU A N 1
ATOM 726 C CA . LEU A 1 92 ? -15.211 -2.624 -0.558 1.00 96.81 92 LEU A CA 1
ATOM 727 C C . LEU A 1 92 ? -15.580 -3.108 0.848 1.00 96.81 92 LEU A C 1
ATOM 729 O O . LEU A 1 92 ? -16.624 -2.717 1.373 1.00 96.81 92 LEU A O 1
ATOM 733 N N . ASN A 1 93 ? -14.717 -3.908 1.479 1.00 94.88 93 ASN A N 1
ATOM 734 C CA . ASN A 1 93 ? -14.929 -4.354 2.850 1.00 94.88 93 ASN A CA 1
ATOM 735 C C . ASN A 1 93 ? -14.977 -3.166 3.827 1.00 94.88 93 ASN A C 1
ATOM 737 O O . ASN A 1 93 ? -15.922 -3.072 4.609 1.00 94.88 93 ASN A O 1
ATOM 741 N N . ILE A 1 94 ? -14.040 -2.214 3.724 1.00 93.25 94 ILE A N 1
ATOM 742 C CA . ILE A 1 94 ? -14.034 -0.990 4.549 1.00 93.25 94 ILE A CA 1
ATOM 743 C C . ILE A 1 94 ? -15.343 -0.205 4.375 1.00 93.25 94 ILE A C 1
ATOM 745 O O . ILE A 1 94 ? -15.969 0.161 5.367 1.00 93.25 94 ILE A O 1
ATOM 749 N N . ILE A 1 95 ? -15.798 0.001 3.132 1.00 94.12 95 ILE A N 1
ATOM 750 C CA . ILE A 1 95 ? -17.070 0.692 2.847 1.00 94.12 95 ILE A CA 1
ATOM 751 C C . ILE A 1 95 ? -18.250 -0.056 3.476 1.00 94.12 95 ILE A C 1
ATOM 753 O O . ILE A 1 95 ? -19.155 0.566 4.029 1.00 94.12 95 ILE A O 1
ATOM 757 N N . SER A 1 96 ? -18.260 -1.387 3.382 1.00 93.44 96 SER A N 1
ATOM 758 C CA . SER A 1 96 ? -19.355 -2.207 3.906 1.00 93.44 96 SER A CA 1
ATOM 759 C C . SER A 1 96 ? -19.469 -2.136 5.430 1.00 93.44 96 SER A C 1
ATOM 761 O O . SER A 1 96 ? -20.581 -2.076 5.949 1.00 93.44 96 SER A O 1
ATOM 763 N N . VAL A 1 97 ? -18.331 -2.097 6.132 1.00 88.12 97 VAL A N 1
ATOM 764 C CA . VAL A 1 97 ? -18.273 -1.940 7.589 1.00 88.12 97 VAL A CA 1
ATOM 765 C C . VAL A 1 97 ? -18.716 -0.532 7.973 1.00 88.12 97 VAL A C 1
ATOM 767 O O . VAL A 1 97 ? -19.584 -0.390 8.825 1.00 88.12 97 VAL A O 1
ATOM 770 N N . TYR A 1 98 ? -18.204 0.491 7.283 1.00 87.19 98 TYR A N 1
ATOM 771 C CA . TYR A 1 98 ? -18.543 1.888 7.554 1.00 87.19 98 TYR A CA 1
ATOM 772 C C . TYR A 1 98 ? -20.030 2.211 7.344 1.00 87.19 98 TYR A C 1
ATOM 774 O O . TYR A 1 98 ? -20.613 2.978 8.095 1.00 87.19 98 TYR A O 1
ATOM 782 N N . LYS A 1 99 ? -20.685 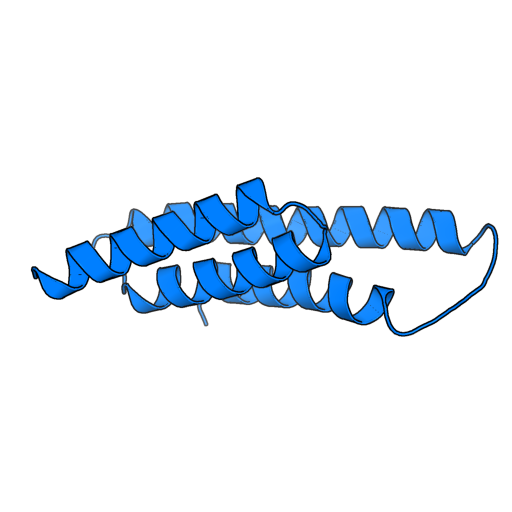1.603 6.348 1.00 84.56 99 LYS A N 1
ATOM 783 C CA . LYS A 1 99 ? -22.132 1.785 6.133 1.00 84.56 99 LYS A CA 1
ATOM 784 C C . LYS A 1 99 ? -23.013 1.143 7.215 1.00 84.56 99 LYS A C 1
ATOM 786 O O . LYS A 1 99 ? -24.216 1.384 7.211 1.00 84.56 99 LYS A O 1
ATOM 791 N N . ARG A 1 100 ? -22.459 0.265 8.059 1.00 75.88 100 ARG A N 1
ATOM 792 C CA . ARG A 1 100 ? -23.192 -0.464 9.112 1.00 75.88 100 ARG A CA 1
ATOM 793 C C . ARG A 1 100 ? -23.010 0.136 10.509 1.00 75.88 100 ARG A C 1
ATOM 795 O O . ARG A 1 100 ? -23.754 -0.257 11.404 1.00 75.88 100 ARG A O 1
ATOM 802 N N . SER A 1 101 ? -22.019 1.006 10.690 1.00 66.56 101 SER A N 1
ATOM 803 C CA . SER A 1 101 ? -21.730 1.762 11.918 1.00 66.56 101 SER A CA 1
ATOM 804 C C . SER A 1 101 ? -22.473 3.087 11.947 1.00 66.56 101 SER A C 1
ATOM 806 O O . SER A 1 101 ? -22.953 3.450 13.039 1.00 66.56 101 SER A O 1
#

Sequence (101 aa):
SELCVWYALIALGYLTKTKTGSLKDARSGFVAASKQKTLLFHYNKAVKFLVQRISELFYSPEIGLISCILFICIEFLRGNYDTAFAHFNSGLNIISVYKRS

Organism: NCBI:txid1314779